Protein AF-0000000084536242 (afdb_homodimer)

Radius of gyration: 18.15 Å; Cα contacts (8 Å, |Δi|>4): 198; chains: 2; bounding box: 29×48×49 Å

Organism: NCBI:txid1434108

Sequence (170 aa):
METPCQKIVWDLVPAIRASLAIELVKKGQSQAASAKLLGIAPSAVSQYISGKRGYKIEFQGETKELIEKLAQDLIDNKVSDFVVRMETPCQKIVWDLVPAIRASLAIELVKKGQSQAASAKLLGIAPSAVSQYISGKRGYKIEFQGETKELIEKLAQDLIDNKVSDFVVR

Secondary structure (DSSP, 8-state):
---HHHHHHHHHHHHHHHHHHHHHHHTT--HHHHHHHHTS-HHHHHHHHTTSSS-S----HHHHHHHHHHHHHHHHHHHHHHHH-/---HHHHHHHHHHHHHHHHHHHHHHHTT--HHHHHHHHTS-HHHHHHHHTTSSS-S----HHHHHHHHHHHHHHHHHHHHHHHH-

InterPro domains:
  IPR001387 Cro/C1-type, helix-turn-helix domain [cd00093] (26-72)
  IPR010982 Lambda repressor-like, DNA-binding domain superfamily [G3DSA:1.10.260.40] (13-78)
  IPR010982 Lambda repressor-like, DNA-binding domain superfamily [SSF47413] (15-58)

Solvent-accessible surface area (backbone atoms only — not comparable to full-atom values): 9099 Å² total; per-residue (Å²): 133,83,48,61,65,46,65,57,42,66,57,47,50,45,15,48,51,16,51,35,45,42,49,31,42,74,71,68,38,48,58,63,55,41,10,61,67,51,69,50,53,45,68,55,36,52,33,25,63,70,53,75,39,30,62,89,48,67,71,42,69,56,58,35,53,50,43,52,50,49,40,50,48,52,55,52,50,51,51,46,56,61,65,68,99,134,84,48,59,64,47,64,54,44,66,57,46,51,45,14,49,51,17,52,35,46,41,49,31,42,74,74,68,39,50,58,63,55,39,10,62,66,52,71,51,53,45,68,55,37,52,33,23,65,71,52,76,37,30,62,88,46,67,72,41,69,56,57,36,52,50,43,53,50,49,39,50,48,52,52,51,52,51,49,46,55,61,65,68,99

Structure (mmCIF, N/CA/C/O backbone):
data_AF-0000000084536242-model_v1
#
loop_
_entity.id
_entity.type
_entity.pdbx_description
1 polymer 'HTH cro/C1-type domain-containing protein'
#
loop_
_atom_site.group_PDB
_atom_site.id
_atom_site.type_symbol
_atom_site.label_atom_id
_atom_site.label_alt_id
_atom_site.label_comp_id
_atom_site.label_asym_id
_atom_site.label_entity_id
_atom_site.label_seq_id
_atom_site.pdbx_PDB_ins_code
_atom_site.Cartn_x
_atom_site.Cartn_y
_atom_site.Cartn_z
_atom_site.occupancy
_atom_site.B_iso_or_equiv
_atom_site.auth_seq_id
_atom_site.auth_comp_id
_atom_site.auth_asym_id
_atom_site.auth_atom_id
_atom_site.pdbx_PDB_model_num
ATOM 1 N N . MET A 1 1 ? 14.539 -5.223 -12.781 1 52.06 1 MET A N 1
ATOM 2 C CA . MET A 1 1 ? 13.352 -6.035 -13.023 1 52.06 1 MET A CA 1
ATOM 3 C C . MET A 1 1 ? 12.266 -5.723 -12 1 52.06 1 MET A C 1
ATOM 5 O O . MET A 1 1 ? 12.555 -5.562 -10.812 1 52.06 1 MET A O 1
ATOM 9 N N . GLU A 1 2 ? 11.148 -5.066 -12.305 1 70.62 2 GLU A N 1
ATOM 10 C CA . GLU A 1 2 ? 10.031 -4.711 -11.43 1 70.62 2 GLU A CA 1
ATOM 11 C C . GLU A 1 2 ? 9.328 -5.957 -10.906 1 70.62 2 GLU A C 1
ATOM 13 O O . GLU A 1 2 ? 8.953 -6.84 -11.68 1 70.62 2 GLU A O 1
ATOM 18 N N . THR A 1 3 ? 9.344 -6.062 -9.609 1 80.88 3 THR A N 1
ATOM 19 C CA . THR A 1 3 ? 8.688 -7.223 -9.016 1 80.88 3 THR A CA 1
ATOM 20 C C . THR A 1 3 ? 7.176 -7.145 -9.227 1 80.88 3 THR A C 1
ATOM 22 O O . THR A 1 3 ? 6.625 -6.059 -9.414 1 80.88 3 THR A O 1
ATOM 25 N N . PRO A 1 4 ? 6.52 -8.227 -9.32 1 82.88 4 PRO A N 1
ATOM 26 C CA . PRO A 1 4 ? 5.066 -8.211 -9.484 1 82.88 4 PRO A CA 1
ATOM 27 C C . PRO A 1 4 ? 4.363 -7.352 -8.438 1 82.88 4 PRO A C 1
ATOM 29 O O . PRO A 1 4 ? 3.359 -6.703 -8.734 1 82.88 4 PRO A O 1
ATOM 32 N N . CYS A 1 5 ? 5.016 -7.273 -7.293 1 81.62 5 CYS A N 1
ATOM 33 C CA . CYS A 1 5 ? 4.422 -6.441 -6.25 1 81.62 5 CYS A CA 1
ATOM 34 C C . CYS A 1 5 ? 4.566 -4.961 -6.586 1 81.62 5 CYS A C 1
ATOM 36 O O . CYS A 1 5 ? 3.756 -4.141 -6.152 1 81.62 5 CYS A O 1
ATOM 38 N N . GLN A 1 6 ? 5.512 -4.699 -7.453 1 83.19 6 GLN A N 1
ATOM 39 C CA . GLN A 1 6 ? 5.758 -3.307 -7.812 1 83.19 6 GLN A CA 1
ATOM 40 C C . GLN A 1 6 ? 4.594 -2.732 -8.609 1 83.19 6 GLN A C 1
ATOM 42 O O . GLN A 1 6 ? 4.281 -1.544 -8.5 1 83.19 6 GLN A O 1
ATOM 47 N N . LYS A 1 7 ? 3.924 -3.525 -9.281 1 85.31 7 LYS A N 1
ATOM 48 C CA . LYS A 1 7 ? 2.807 -3.08 -10.109 1 85.31 7 LYS A CA 1
ATOM 49 C C . LYS A 1 7 ? 1.697 -2.475 -9.258 1 85.31 7 LYS A C 1
ATOM 51 O O . LYS A 1 7 ? 1.116 -1.448 -9.617 1 85.31 7 LYS A O 1
ATOM 56 N N . ILE A 1 8 ? 1.458 -3.07 -8.18 1 86.81 8 ILE A N 1
ATOM 57 C CA . ILE A 1 8 ? 0.382 -2.551 -7.34 1 86.81 8 ILE A CA 1
ATOM 58 C C . ILE A 1 8 ? 0.898 -1.383 -6.504 1 86.81 8 ILE A C 1
ATOM 60 O O . ILE A 1 8 ? 0.146 -0.458 -6.188 1 86.81 8 ILE A O 1
ATOM 64 N N . VAL A 1 9 ? 2.148 -1.366 -6.262 1 83.75 9 VAL A N 1
ATOM 65 C CA . VAL A 1 9 ? 2.756 -0.286 -5.492 1 83.75 9 VAL A CA 1
ATOM 66 C C . VAL A 1 9 ? 2.648 1.024 -6.266 1 83.75 9 VAL A C 1
ATOM 68 O O . VAL A 1 9 ? 2.449 2.088 -5.676 1 83.75 9 VAL A O 1
ATOM 71 N N . TRP A 1 10 ? 2.684 0.944 -7.492 1 83.69 10 TRP A N 1
ATOM 72 C CA . TRP A 1 10 ? 2.596 2.131 -8.336 1 83.69 10 TRP A CA 1
ATOM 73 C C . TRP A 1 10 ? 1.268 2.85 -8.125 1 83.69 10 TRP A C 1
ATOM 75 O O . TRP A 1 10 ? 1.209 4.082 -8.164 1 83.69 10 TRP A O 1
ATOM 85 N N . ASP A 1 11 ? 0.317 2.156 -7.875 1 88.06 11 ASP A N 1
ATOM 86 C CA . ASP A 1 11 ? -0.994 2.758 -7.652 1 88.06 11 ASP A CA 1
ATOM 87 C C . ASP A 1 11 ? -1.21 3.064 -6.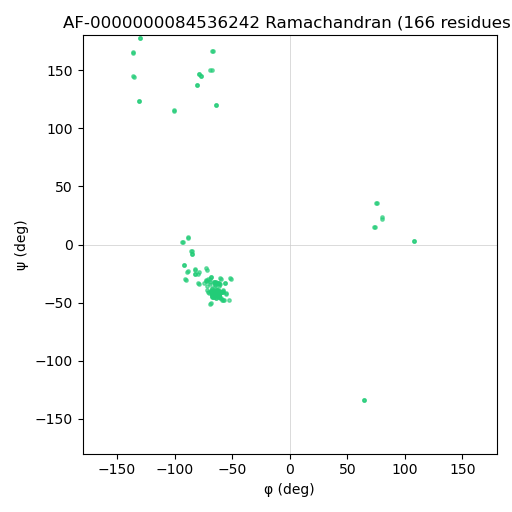172 1 88.06 11 ASP A C 1
ATOM 89 O O . ASP A 1 11 ? -1.873 4.043 -5.824 1 88.06 11 ASP A O 1
ATOM 93 N N . LEU A 1 12 ? -0.625 2.32 -5.355 1 90.62 12 LEU A N 1
ATOM 94 C CA . LEU A 1 12 ? -0.906 2.412 -3.926 1 90.62 12 LEU A CA 1
ATOM 95 C C . LEU A 1 12 ? -0.163 3.588 -3.301 1 90.62 12 LEU A C 1
ATOM 97 O O . LEU A 1 12 ? -0.709 4.289 -2.445 1 90.62 12 LEU A O 1
ATOM 101 N N . VAL A 1 13 ? 0.984 3.914 -3.775 1 90.25 13 VAL A N 1
ATOM 102 C CA . VAL A 1 13 ? 1.819 4.93 -3.145 1 90.25 13 VAL A CA 1
ATOM 103 C C . VAL A 1 13 ? 1.176 6.305 -3.309 1 90.25 13 VAL A C 1
ATOM 105 O O . VAL A 1 13 ? 0.935 7.008 -2.322 1 90.25 13 VAL A O 1
ATOM 108 N N . PRO A 1 14 ? 0.817 6.621 -4.57 1 93.81 14 PRO A N 1
ATOM 109 C CA . PRO 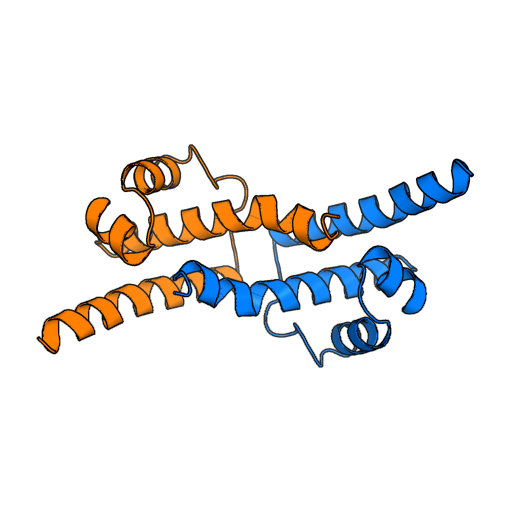A 1 14 ? 0.154 7.922 -4.691 1 93.81 14 PRO A CA 1
ATOM 110 C C . PRO A 1 14 ? -1.162 7.988 -3.922 1 93.81 14 PRO A C 1
ATOM 112 O O . PRO A 1 14 ? -1.499 9.031 -3.355 1 93.81 14 PRO A O 1
ATOM 115 N N . ALA A 1 15 ? -1.84 6.918 -3.842 1 95.31 15 ALA A N 1
ATOM 116 C CA . ALA A 1 15 ? -3.107 6.887 -3.119 1 95.31 15 ALA A CA 1
ATOM 117 C C . ALA A 1 15 ? -2.889 7.074 -1.62 1 95.31 15 ALA A C 1
ATOM 119 O O . ALA A 1 15 ? -3.678 7.75 -0.951 1 95.31 15 ALA A O 1
ATOM 120 N N . ILE A 1 16 ? -1.843 6.512 -1.137 1 94.56 16 ILE A N 1
ATOM 121 C CA . ILE A 1 16 ? -1.497 6.652 0.274 1 94.56 16 ILE A CA 1
ATOM 122 C C . ILE A 1 16 ? -1.116 8.102 0.57 1 94.56 16 ILE A C 1
ATOM 124 O O . ILE A 1 16 ? -1.581 8.68 1.553 1 94.56 16 ILE A O 1
ATOM 128 N N . ARG A 1 17 ? -0.358 8.617 -0.291 1 94.88 17 ARG A N 1
ATOM 129 C CA . ARG A 1 17 ? 0.056 10 -0.114 1 94.88 17 ARG A CA 1
ATOM 130 C C . ARG A 1 17 ? -1.146 10.938 -0.152 1 94.88 17 ARG A C 1
ATOM 132 O O . ARG A 1 17 ? -1.238 11.875 0.652 1 94.88 17 ARG A O 1
ATOM 139 N N . ALA A 1 18 ? -1.954 10.625 -1.085 1 96.94 18 ALA A N 1
ATOM 140 C CA . ALA A 1 18 ? -3.172 11.422 -1.188 1 96.94 18 ALA A CA 1
ATOM 141 C C . ALA A 1 18 ? -4.004 11.32 0.089 1 96.94 18 ALA A C 1
ATOM 143 O O . ALA A 1 18 ? -4.43 12.344 0.639 1 96.94 18 ALA A O 1
ATOM 144 N N . SER A 1 19 ? -4.164 10.164 0.573 1 96.56 19 SER A N 1
ATOM 145 C CA . SER A 1 19 ? -4.973 9.938 1.768 1 96.56 19 SER A CA 1
ATOM 146 C C . SER A 1 19 ? -4.355 10.617 2.986 1 96.56 19 SER A C 1
ATOM 148 O O . SER A 1 19 ? -5.07 11.195 3.809 1 96.56 19 SER A O 1
ATOM 150 N N . LEU A 1 20 ? -3.059 10.57 3.055 1 97.06 20 LEU A N 1
ATOM 151 C CA . LEU A 1 20 ? -2.369 11.242 4.152 1 97.06 20 LEU A CA 1
ATOM 152 C C . LEU A 1 20 ? -2.533 12.758 4.059 1 97.06 20 LEU A C 1
ATOM 154 O O . LEU A 1 20 ? -2.811 13.414 5.059 1 97.06 20 LEU A O 1
ATOM 158 N N . ALA A 1 21 ? -2.348 13.219 2.867 1 97.62 21 ALA A N 1
ATOM 159 C CA . ALA A 1 21 ? -2.494 14.656 2.654 1 97.62 21 ALA A CA 1
ATOM 160 C C . ALA A 1 21 ? -3.891 15.133 3.049 1 97.62 21 ALA A C 1
ATOM 162 O O . ALA A 1 21 ? -4.035 16.109 3.779 1 97.62 21 ALA A O 1
ATOM 163 N N . ILE A 1 22 ? -4.844 14.438 2.605 1 98 22 ILE A N 1
ATOM 164 C CA . ILE A 1 22 ? -6.234 14.781 2.873 1 98 22 ILE A CA 1
ATOM 165 C C . ILE A 1 22 ? -6.508 14.711 4.375 1 98 22 ILE A C 1
ATOM 167 O O . ILE A 1 22 ? -7.141 15.602 4.945 1 98 22 ILE A O 1
ATOM 171 N N . GLU A 1 23 ? -6.012 13.688 5.004 1 97.56 23 GLU A N 1
ATOM 172 C CA . GLU A 1 23 ? -6.234 13.523 6.434 1 97.56 23 GLU A CA 1
ATOM 173 C C . GLU A 1 23 ? -5.574 14.641 7.234 1 97.56 23 GLU A C 1
ATOM 175 O O . GLU A 1 23 ? -6.148 15.141 8.203 1 97.56 23 GLU A O 1
ATOM 180 N N . LEU A 1 24 ? -4.395 14.984 6.82 1 97.81 24 LEU A N 1
ATOM 181 C CA . LEU A 1 24 ? -3.691 16.062 7.508 1 97.81 24 LEU A CA 1
ATOM 182 C C . LEU A 1 24 ? -4.469 17.375 7.406 1 97.81 24 LEU A C 1
ATOM 184 O O . LEU A 1 24 ? -4.617 18.094 8.398 1 97.81 24 LEU A O 1
ATOM 188 N N . VAL A 1 25 ? -5.004 17.688 6.254 1 97.94 25 VAL A N 1
ATOM 189 C CA . VAL A 1 25 ? -5.773 18.906 6.051 1 97.94 25 VAL A CA 1
ATOM 190 C C . VAL A 1 25 ? -7.07 18.844 6.852 1 97.94 25 VAL A C 1
ATOM 192 O O . VAL A 1 25 ? -7.477 19.828 7.469 1 97.94 25 VAL A O 1
ATOM 195 N N . LYS A 1 26 ? -7.648 17.766 6.875 1 97.62 26 LYS A N 1
ATOM 196 C CA . LYS A 1 26 ? -8.859 17.562 7.66 1 97.62 26 LYS A CA 1
ATOM 197 C C . LYS A 1 26 ? -8.609 17.828 9.141 1 97.62 26 LYS A C 1
ATOM 199 O O . LYS A 1 26 ? -9.5 18.281 9.859 1 97.62 26 LYS A O 1
ATOM 204 N N . LYS A 1 27 ? -7.457 17.594 9.516 1 97.31 27 LYS A N 1
ATOM 205 C CA . LYS A 1 27 ? -7.09 17.734 10.922 1 97.31 27 LYS A CA 1
ATOM 206 C C . LYS A 1 27 ? -6.535 19.125 11.203 1 97.31 27 LYS A C 1
ATOM 208 O O . LYS A 1 27 ? -5.941 19.359 12.258 1 97.31 27 LYS A O 1
ATOM 213 N N . GLY A 1 28 ? -6.535 19.922 10.188 1 97.38 28 GLY A N 1
ATOM 214 C CA . GLY A 1 28 ? -6.293 21.344 10.43 1 97.38 28 GLY A CA 1
ATOM 215 C C . GLY A 1 28 ? -4.93 21.797 9.945 1 97.38 28 GLY A C 1
ATOM 216 O O . GLY A 1 28 ? -4.547 22.953 10.164 1 97.38 28 GLY A O 1
ATOM 217 N N . GLN A 1 29 ? -4.164 20.938 9.328 1 97.5 29 GLN A N 1
ATOM 218 C CA . GLN A 1 29 ? -2.867 21.359 8.797 1 97.5 29 GLN A CA 1
ATOM 219 C C . GLN A 1 29 ? -3.02 22.062 7.457 1 97.5 29 GLN A C 1
ATOM 221 O O . GLN A 1 29 ? -3.82 21.656 6.617 1 97.5 29 GLN A O 1
ATOM 226 N N . SER A 1 30 ? -2.258 23.156 7.336 1 97.25 30 SER A N 1
ATOM 227 C CA . SER A 1 30 ? -2.234 23.828 6.047 1 97.25 30 SER A CA 1
ATOM 228 C C . SER A 1 30 ? -1.575 22.969 4.977 1 97.25 30 SER A C 1
ATOM 230 O O . SER A 1 30 ? -0.956 21.953 5.289 1 97.25 30 SER A O 1
ATOM 232 N N . GLN A 1 31 ? -1.75 23.359 3.721 1 98 31 GLN A N 1
ATOM 233 C CA . GLN A 1 31 ? -1.082 22.672 2.621 1 98 31 GLN A CA 1
ATOM 234 C C . GLN A 1 31 ? 0.434 22.688 2.799 1 98 31 GLN A C 1
ATOM 236 O O . GLN A 1 31 ? 1.105 21.688 2.574 1 98 31 GLN A O 1
ATOM 241 N N . ALA A 1 32 ? 0.968 23.828 3.246 1 97.19 32 ALA A N 1
ATOM 242 C CA . ALA A 1 32 ? 2.404 24 3.457 1 97.19 32 ALA A CA 1
ATOM 243 C C . ALA A 1 32 ? 2.896 23.109 4.594 1 97.19 32 ALA A C 1
ATOM 245 O O . ALA A 1 32 ? 3.928 22.438 4.469 1 97.19 32 ALA A O 1
ATOM 246 N N . ALA A 1 33 ? 2.188 23.062 5.668 1 96.75 33 ALA A N 1
ATOM 247 C CA . ALA A 1 33 ? 2.551 22.234 6.816 1 96.75 33 ALA A CA 1
ATOM 248 C C . ALA A 1 33 ? 2.488 20.75 6.461 1 96.75 33 ALA A C 1
ATOM 250 O O . ALA A 1 33 ? 3.371 19.984 6.84 1 96.75 33 ALA A O 1
ATOM 251 N N . SER A 1 34 ? 1.459 20.453 5.719 1 97.19 34 SER A N 1
ATOM 252 C CA . SER A 1 34 ? 1.312 19.062 5.27 1 97.19 34 SER A CA 1
ATOM 253 C C . SER A 1 34 ? 2.477 18.656 4.379 1 97.19 34 SER A C 1
ATOM 255 O O . SER A 1 34 ? 2.984 17.531 4.496 1 97.19 34 SER A O 1
ATOM 257 N N . ALA A 1 35 ? 2.912 19.484 3.506 1 96.62 35 ALA A N 1
ATOM 258 C CA . ALA A 1 35 ? 4.039 19.219 2.617 1 96.62 35 ALA A CA 1
ATOM 259 C C . ALA A 1 35 ? 5.309 18.922 3.412 1 96.62 35 ALA A C 1
ATOM 261 O O . ALA A 1 35 ? 6.023 17.969 3.117 1 96.62 35 ALA A O 1
ATOM 262 N N . LYS A 1 36 ? 5.508 19.656 4.441 1 94.62 36 LYS A N 1
ATOM 263 C CA . LYS A 1 36 ? 6.672 19.484 5.305 1 94.62 36 LYS A CA 1
ATOM 264 C C . LYS A 1 36 ? 6.609 18.156 6.051 1 94.62 36 LYS A C 1
ATOM 266 O O . LYS A 1 36 ? 7.602 17.422 6.105 1 94.62 36 LYS A O 1
ATOM 271 N N . LEU A 1 37 ? 5.441 17.906 6.551 1 93.94 37 LEU A N 1
ATOM 272 C CA . LEU A 1 37 ? 5.27 16.672 7.324 1 93.94 37 LEU A CA 1
ATOM 273 C C . LEU A 1 37 ? 5.465 15.445 6.449 1 93.94 37 LEU A C 1
ATOM 275 O O . LEU A 1 37 ? 5.992 14.43 6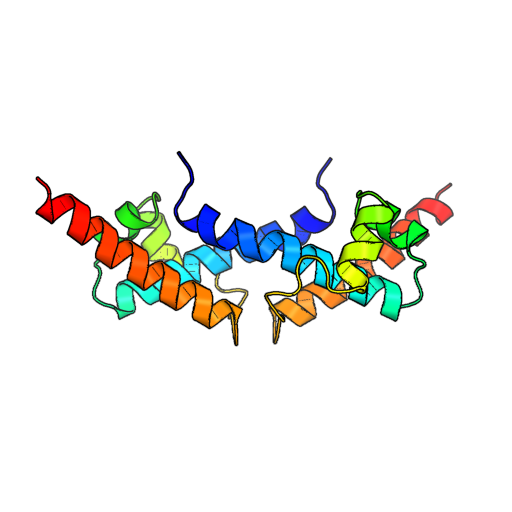.906 1 93.94 37 LEU A O 1
ATOM 279 N N . LEU A 1 38 ? 5.09 15.57 5.207 1 94.94 38 LEU A N 1
ATOM 280 C CA . LEU A 1 38 ? 5.133 14.43 4.297 1 94.94 38 LEU A CA 1
ATOM 281 C C . LEU A 1 38 ? 6.457 14.375 3.551 1 94.94 38 LEU A C 1
ATOM 283 O O . LEU A 1 38 ? 6.793 13.359 2.939 1 94.94 38 LEU A O 1
ATOM 287 N N . GLY A 1 39 ? 7.141 15.469 3.547 1 93.62 39 GLY A N 1
ATOM 288 C CA . GLY A 1 39 ? 8.398 15.531 2.82 1 93.62 39 GLY A CA 1
ATOM 289 C C . GLY A 1 39 ? 8.211 15.633 1.318 1 93.62 39 GLY A C 1
ATOM 290 O O . GLY A 1 39 ? 8.945 15 0.554 1 93.62 39 GLY A O 1
ATOM 291 N N . ILE A 1 40 ? 7.23 16.312 0.901 1 95 40 ILE A N 1
ATOM 292 C CA . ILE A 1 40 ? 6.969 16.516 -0.52 1 95 40 ILE A CA 1
ATOM 293 C C . ILE A 1 40 ? 6.75 18 -0.799 1 95 40 ILE A C 1
ATOM 295 O O . ILE A 1 40 ? 6.758 18.812 0.123 1 95 40 ILE A O 1
ATOM 299 N N . ALA A 1 41 ? 6.551 18.312 -2.045 1 96.31 41 ALA A N 1
ATOM 300 C CA . ALA A 1 41 ? 6.309 19.703 -2.43 1 96.31 41 ALA A CA 1
ATOM 301 C C . ALA A 1 41 ? 4.867 20.109 -2.133 1 96.31 41 ALA A C 1
ATOM 303 O O . ALA A 1 41 ? 3.945 19.297 -2.266 1 96.31 41 ALA A O 1
ATOM 304 N N . PRO A 1 42 ? 4.711 21.406 -1.765 1 97.75 42 PRO A N 1
ATOM 305 C CA . PRO A 1 42 ? 3.348 21.906 -1.57 1 97.75 42 PRO A CA 1
ATOM 306 C C . PRO A 1 42 ? 2.469 21.719 -2.805 1 97.75 42 PRO A C 1
ATOM 308 O O . PRO A 1 42 ? 1.264 21.484 -2.676 1 97.75 42 PRO A O 1
ATOM 311 N N . SER A 1 43 ? 3.107 21.812 -3.947 1 97.62 43 SER A N 1
ATOM 312 C CA . SER A 1 43 ? 2.342 21.594 -5.172 1 97.62 43 SER A CA 1
ATOM 313 C C . SER A 1 43 ? 1.814 20.156 -5.25 1 97.62 43 SER A C 1
ATOM 315 O O . SER A 1 43 ? 0.718 19.922 -5.762 1 97.62 43 SER A O 1
ATOM 317 N N . ALA A 1 44 ? 2.521 19.25 -4.723 1 97.12 44 ALA A N 1
ATOM 318 C CA . ALA A 1 44 ? 2.074 17.859 -4.684 1 97.12 44 ALA A CA 1
ATOM 319 C C . ALA A 1 44 ? 0.881 17.688 -3.748 1 97.12 44 ALA A C 1
ATOM 321 O O . ALA A 1 44 ? -0.093 17.016 -4.09 1 97.12 44 ALA A O 1
ATOM 322 N N . VAL A 1 45 ? 0.915 18.344 -2.646 1 97.81 45 VAL A N 1
ATOM 323 C CA . VAL A 1 45 ? -0.19 18.312 -1.694 1 97.81 45 VAL A CA 1
ATOM 324 C C . VAL A 1 45 ? -1.452 18.875 -2.34 1 97.81 45 VAL A C 1
ATOM 326 O O . VAL A 1 45 ? -2.533 18.297 -2.215 1 97.81 45 VAL A O 1
ATOM 329 N N . SER A 1 46 ? -1.338 19.984 -3.047 1 98 46 SER A N 1
ATOM 330 C CA . SER A 1 46 ? -2.463 20.594 -3.742 1 98 46 SER A CA 1
ATOM 331 C C . SER A 1 46 ? -3.092 19.625 -4.742 1 98 46 SER A C 1
ATOM 333 O O . SER A 1 46 ? -4.316 19.516 -4.824 1 98 46 SER A O 1
ATOM 335 N N . GLN A 1 47 ? -2.273 18.891 -5.387 1 97.81 47 GLN A N 1
ATOM 336 C CA . GLN A 1 47 ? -2.764 17.922 -6.371 1 97.81 47 GLN A CA 1
ATOM 337 C C . GLN A 1 47 ? -3.51 16.781 -5.695 1 97.81 47 GLN A C 1
ATOM 339 O O . GLN A 1 47 ? -4.523 16.297 -6.207 1 97.81 47 GLN A O 1
ATOM 344 N N . TYR A 1 48 ? -3.018 16.328 -4.613 1 97.69 48 TYR A N 1
ATOM 345 C CA . TYR A 1 48 ? -3.648 15.234 -3.885 1 97.69 48 TYR A CA 1
ATOM 346 C C . TYR A 1 48 ? -4.996 15.664 -3.316 1 97.69 48 TYR A C 1
ATOM 348 O O . TYR A 1 48 ? -5.996 14.953 -3.467 1 97.69 48 TYR A O 1
ATOM 356 N N . ILE A 1 49 ? -5.059 16.828 -2.787 1 97.12 49 ILE A N 1
ATOM 357 C CA . ILE A 1 49 ? -6.266 17.312 -2.131 1 97.12 49 ILE A CA 1
ATOM 358 C C . ILE A 1 49 ? -7.328 17.641 -3.18 1 97.12 49 ILE A C 1
ATOM 360 O O . ILE A 1 49 ? -8.523 17.453 -2.943 1 97.12 49 ILE A O 1
ATOM 364 N N . SER A 1 50 ? -6.867 18.047 -4.344 1 96.75 50 SER A N 1
ATOM 365 C CA . SER A 1 50 ? -7.801 18.422 -5.398 1 96.75 50 SER A CA 1
ATOM 366 C C . SER A 1 50 ? -8.25 17.203 -6.199 1 96.75 50 SER A C 1
ATOM 368 O O . SER A 1 50 ? -9.094 17.312 -7.094 1 96.75 50 SER A O 1
ATOM 370 N N . GLY A 1 51 ? -7.676 16.062 -5.918 1 95.56 51 GLY A N 1
ATOM 371 C CA . GLY A 1 51 ? -8.086 14.844 -6.582 1 95.56 51 GLY A CA 1
ATOM 372 C C . GLY A 1 51 ? -7.484 14.688 -7.965 1 95.56 51 GLY A C 1
ATOM 373 O O . GLY A 1 51 ? -8.008 13.938 -8.797 1 95.56 51 GLY A O 1
ATOM 374 N N . LYS A 1 52 ? -6.438 15.344 -8.156 1 95.62 52 LYS A N 1
ATOM 375 C CA . LYS A 1 52 ? -5.77 15.242 -9.453 1 95.62 52 LYS A CA 1
ATOM 376 C C . LYS A 1 52 ? -4.777 14.086 -9.477 1 95.62 52 LYS A C 1
ATOM 378 O O . LYS A 1 52 ? -4.391 13.609 -10.547 1 95.62 52 LYS A O 1
ATOM 383 N N . ARG A 1 53 ? -4.312 13.664 -8.32 1 94.12 53 ARG A N 1
ATOM 384 C CA . ARG A 1 53 ? -3.389 12.547 -8.164 1 94.12 53 ARG A CA 1
ATOM 385 C C . ARG A 1 53 ? -3.801 11.648 -7.004 1 94.12 53 ARG A C 1
ATOM 387 O O . ARG A 1 53 ? -4.363 12.125 -6.012 1 94.12 53 ARG A O 1
ATOM 394 N N . GLY A 1 54 ? -3.6 10.359 -7.102 1 92.56 54 GLY A N 1
ATOM 395 C CA . GLY A 1 54 ? -3.801 9.422 -6.008 1 92.56 54 GLY A CA 1
ATOM 396 C C . GLY A 1 54 ? -5.262 9.164 -5.699 1 92.56 54 GLY A C 1
ATOM 397 O O . GLY A 1 54 ? -5.605 8.742 -4.594 1 92.56 54 GLY A O 1
ATOM 398 N N . TYR A 1 55 ? -6.086 9.562 -6.617 1 89.62 55 TYR A N 1
ATOM 399 C CA . TYR A 1 55 ? -7.52 9.484 -6.363 1 89.62 55 TYR A CA 1
ATOM 400 C C . TYR A 1 55 ? -8.07 8.125 -6.77 1 89.62 55 TYR A C 1
ATOM 402 O O . TYR A 1 55 ? -9.242 7.824 -6.52 1 89.62 55 TYR A O 1
ATOM 410 N N . LYS A 1 56 ? -7.285 7.18 -7.152 1 84.75 56 LYS A N 1
ATOM 411 C CA . LYS A 1 56 ? -7.762 5.938 -7.758 1 84.75 56 LYS A CA 1
ATOM 412 C C . LYS A 1 56 ? -8.211 4.941 -6.688 1 84.75 56 LYS A C 1
ATOM 414 O O . LYS A 1 56 ? -9.016 4.055 -6.961 1 84.75 56 LYS A O 1
ATOM 419 N N . ILE A 1 57 ? -7.719 5.145 -5.5 1 90.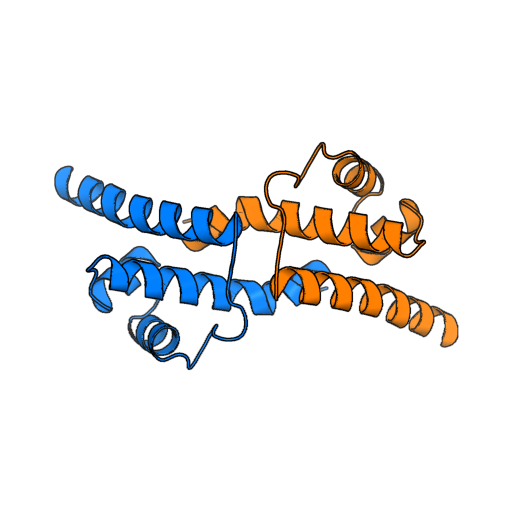88 57 ILE A N 1
ATOM 420 C CA . ILE A 1 57 ? -7.988 4.16 -4.457 1 90.88 57 ILE A CA 1
ATOM 421 C C . ILE A 1 57 ? -8.484 4.863 -3.197 1 90.88 57 ILE A C 1
ATOM 423 O O . ILE A 1 57 ? -7.832 5.773 -2.689 1 90.88 57 ILE A O 1
ATOM 427 N N . GLU A 1 58 ? -9.609 4.434 -2.82 1 91.25 58 GLU A N 1
ATOM 428 C CA . GLU A 1 58 ? -10.117 4.848 -1.515 1 91.25 58 GLU A CA 1
ATOM 429 C C . GLU A 1 58 ? -9.906 3.756 -0.47 1 91.25 58 GLU A C 1
ATOM 431 O O . GLU A 1 58 ? -10.547 2.701 -0.53 1 91.25 58 GLU A O 1
ATOM 436 N N . PHE A 1 59 ? -9.086 4.09 0.472 1 94 59 PHE A N 1
ATOM 437 C CA . PHE A 1 59 ? -8.773 3.082 1.479 1 94 59 PHE A CA 1
ATOM 438 C C . PHE A 1 59 ? -9.906 2.941 2.482 1 94 59 PHE A C 1
ATOM 440 O O . PHE A 1 59 ? -10.562 3.928 2.83 1 94 59 PHE A O 1
ATOM 447 N N . GLN A 1 60 ? -10.031 1.715 2.881 1 93.19 60 GLN A N 1
ATOM 448 C CA . GLN A 1 60 ? -11.047 1.395 3.879 1 93.19 60 GLN A CA 1
ATOM 449 C C . GLN A 1 60 ? -10.492 0.451 4.945 1 93.19 60 GLN A C 1
ATOM 451 O O . GLN A 1 60 ? -9.367 -0.031 4.828 1 93.19 60 GLN A O 1
ATOM 456 N N . GLY A 1 61 ? -11.258 0.372 6.047 1 91.62 61 GLY A N 1
ATOM 457 C CA . GLY A 1 61 ? -10.906 -0.603 7.07 1 91.62 61 GLY A CA 1
ATOM 458 C C . GLY A 1 61 ? -9.57 -0.327 7.727 1 91.62 61 GLY A C 1
ATOM 459 O O . GLY A 1 61 ? -9.273 0.814 8.086 1 91.62 61 GLY A O 1
ATOM 460 N N . GLU A 1 62 ? -8.75 -1.354 7.863 1 91.44 62 GLU A N 1
ATOM 461 C CA . GLU A 1 62 ? -7.504 -1.285 8.625 1 91.44 62 GLU A CA 1
ATOM 462 C C . GLU A 1 62 ? -6.516 -0.317 7.98 1 91.44 62 GLU A C 1
ATOM 464 O O . GLU A 1 62 ? -5.797 0.4 8.68 1 91.44 62 GLU A O 1
ATOM 469 N N . THR A 1 63 ? -6.562 -0.297 6.703 1 93.19 63 THR A N 1
ATOM 470 C CA . THR A 1 63 ? -5.641 0.6 6.02 1 93.19 63 THR A CA 1
ATOM 471 C C . THR A 1 63 ? -5.98 2.057 6.316 1 93.19 63 THR A C 1
ATOM 473 O O . THR A 1 63 ? -5.09 2.867 6.582 1 93.19 63 THR A O 1
ATOM 476 N N . LYS A 1 64 ? -7.23 2.354 6.289 1 93.94 64 LYS A N 1
ATOM 477 C CA . LYS A 1 64 ? -7.676 3.713 6.59 1 93.94 64 LYS A CA 1
ATOM 478 C C . LYS A 1 64 ? -7.305 4.109 8.016 1 93.94 64 LYS A C 1
ATOM 480 O O . LYS A 1 64 ? -6.828 5.219 8.258 1 93.94 64 LYS A O 1
ATOM 485 N N . GLU A 1 65 ? -7.484 3.213 8.875 1 94.06 65 GLU A N 1
ATOM 486 C CA . GLU A 1 65 ? -7.164 3.471 10.281 1 94.06 65 GLU A CA 1
ATOM 487 C C . GLU A 1 65 ? -5.672 3.74 10.461 1 94.06 65 GLU A C 1
ATOM 489 O O . GLU A 1 65 ? -5.289 4.625 11.227 1 94.06 65 GLU A O 1
ATOM 494 N N . LEU A 1 66 ? -4.844 3.033 9.766 1 93.38 66 LEU A N 1
ATOM 495 C CA . LEU A 1 66 ? -3.398 3.213 9.828 1 93.38 66 LEU A CA 1
ATOM 496 C C . LEU A 1 66 ? -3 4.59 9.305 1 93.38 66 LEU A C 1
ATOM 498 O O . LEU A 1 66 ? -2.139 5.254 9.883 1 93.38 66 LEU A O 1
ATOM 502 N N . ILE A 1 67 ? -3.643 4.949 8.258 1 95.31 67 ILE A N 1
ATOM 503 C CA . ILE A 1 67 ? -3.357 6.246 7.648 1 95.31 67 ILE A CA 1
ATOM 504 C C . ILE A 1 67 ? -3.729 7.363 8.625 1 95.31 67 ILE A C 1
ATOM 506 O O . ILE A 1 67 ? -2.961 8.305 8.812 1 95.31 67 ILE A O 1
ATOM 510 N N . GLU A 1 68 ? -4.895 7.254 9.227 1 96.5 68 GLU A N 1
ATOM 511 C CA . GLU A 1 68 ? -5.355 8.258 10.18 1 96.5 68 GLU A CA 1
ATOM 512 C C . GLU A 1 68 ? -4.426 8.344 11.383 1 96.5 68 GLU A C 1
ATOM 514 O O . GLU A 1 68 ? -4.094 9.445 11.844 1 96.5 68 GLU A O 1
ATOM 519 N N . LYS A 1 69 ? -4.023 7.227 11.836 1 95 69 LYS A N 1
ATOM 520 C CA . LYS A 1 69 ? -3.107 7.188 12.969 1 95 69 LYS A CA 1
ATOM 521 C C . LYS A 1 69 ? -1.761 7.809 12.609 1 95 69 LYS A C 1
ATOM 523 O O . LYS A 1 69 ? -1.193 8.57 13.398 1 95 69 LYS A O 1
ATOM 528 N N . LEU A 1 70 ? -1.246 7.488 11.492 1 94.88 70 LEU A N 1
ATOM 529 C CA . LEU A 1 70 ? 0.032 8.031 11.047 1 94.88 70 LEU A CA 1
ATOM 530 C C . LEU A 1 70 ? -0.045 9.555 10.914 1 94.88 70 LEU A C 1
ATOM 532 O O . LEU A 1 70 ? 0.875 10.266 11.32 1 94.88 70 LEU A O 1
ATOM 536 N N . ALA A 1 71 ? -1.159 10 10.281 1 96.31 71 ALA A N 1
ATOM 537 C CA . ALA A 1 71 ? -1.344 11.445 10.156 1 96.31 71 ALA A CA 1
ATOM 538 C C . ALA A 1 71 ? -1.292 12.125 11.516 1 96.31 71 ALA A C 1
ATOM 540 O O . ALA A 1 71 ? -0.634 13.156 11.68 1 96.31 71 ALA A O 1
ATOM 541 N N . GLN A 1 72 ? -1.927 11.5 12.484 1 96.38 72 GLN A N 1
ATOM 542 C CA . GLN A 1 72 ? -1.937 12.062 13.836 1 96.38 72 GLN A CA 1
ATOM 543 C C . GLN A 1 72 ? -0.542 12.023 14.453 1 96.38 72 GLN A C 1
ATOM 545 O O . GLN A 1 72 ? -0.129 12.977 15.117 1 96.38 72 GLN A O 1
ATOM 550 N N . ASP A 1 73 ? 0.159 10.977 14.25 1 94.25 73 ASP A N 1
ATOM 551 C CA . ASP A 1 73 ? 1.519 10.844 14.758 1 94.25 73 ASP A CA 1
ATOM 552 C C . ASP A 1 73 ? 2.43 11.93 14.18 1 94.25 73 ASP A C 1
ATOM 554 O O . ASP A 1 73 ? 3.281 12.469 14.891 1 94.25 73 ASP A O 1
ATOM 558 N N . LEU A 1 74 ? 2.293 12.188 12.953 1 94.44 74 LEU A N 1
ATOM 559 C CA . LEU A 1 74 ? 3.104 13.203 12.289 1 94.44 74 LEU A CA 1
ATOM 560 C C . LEU A 1 74 ? 2.857 14.578 12.906 1 94.44 74 LEU A C 1
ATOM 562 O O . LEU A 1 74 ? 3.797 15.352 13.102 1 94.44 74 LEU A O 1
ATOM 566 N N . ILE A 1 75 ? 1.639 14.828 13.203 1 94.75 75 ILE A N 1
ATOM 567 C CA . ILE A 1 75 ? 1.272 16.109 13.797 1 94.75 75 ILE A CA 1
ATOM 568 C C . ILE A 1 75 ? 1.86 16.219 15.203 1 94.75 75 ILE A C 1
ATOM 570 O O . ILE A 1 75 ? 2.449 17.234 15.562 1 94.75 75 ILE A O 1
ATOM 574 N N . ASP A 1 76 ? 1.756 15.156 15.898 1 93.44 76 ASP A N 1
ATOM 575 C CA . ASP A 1 76 ? 2.199 15.148 17.297 1 93.44 76 ASP A CA 1
ATOM 576 C C . ASP A 1 76 ? 3.723 15.211 17.375 1 93.44 76 ASP A C 1
ATOM 578 O O . ASP A 1 76 ? 4.27 15.797 18.312 1 93.44 76 ASP A O 1
ATOM 582 N N . ASN A 1 77 ? 4.473 14.516 16.547 1 84.69 77 ASN A N 1
ATOM 583 C CA . ASN A 1 77 ? 5.93 14.5 16.562 1 84.69 77 ASN A CA 1
ATOM 584 C C . ASN A 1 77 ? 6.508 15.82 16.062 1 84.69 77 ASN A C 1
ATOM 586 O O . ASN A 1 77 ? 7.656 16.156 16.359 1 84.69 77 ASN A O 1
ATOM 590 N N . LYS A 1 78 ? 5.945 16.406 15.078 1 68.44 78 LYS A N 1
ATOM 591 C CA . LYS A 1 78 ? 6.309 17.766 14.695 1 68.44 78 LYS A CA 1
ATOM 592 C C . LYS A 1 78 ? 6.23 18.719 15.891 1 68.44 78 LYS A C 1
ATOM 594 O O . LYS A 1 78 ? 7.125 19.547 16.094 1 68.44 78 LYS A O 1
ATOM 599 N N . VAL A 1 79 ? 5.152 18.547 16.484 1 59.56 79 VAL A N 1
ATOM 600 C CA . VAL A 1 79 ? 4.953 19.375 17.672 1 59.56 79 VAL A CA 1
ATOM 601 C C . VAL A 1 79 ? 6.047 19.078 18.703 1 59.56 79 VAL A C 1
ATOM 603 O O . VAL A 1 79 ? 6.57 19.984 19.344 1 59.56 79 VAL A O 1
ATOM 606 N N . SER A 1 80 ? 6.363 17.812 18.625 1 56.72 80 SER A N 1
ATOM 607 C CA . SER A 1 80 ? 7.367 17.469 19.625 1 56.72 80 SER A CA 1
ATOM 608 C C . SER A 1 80 ? 8.742 18 19.234 1 56.72 80 SER A C 1
ATOM 610 O O . SER A 1 80 ? 9.523 18.406 20.109 1 56.72 80 SER A O 1
ATOM 612 N N . ASP A 1 81 ? 9.016 18.047 17.984 1 50.88 81 ASP A N 1
ATOM 613 C CA . ASP A 1 81 ? 10.305 18.609 17.594 1 50.88 81 ASP A CA 1
ATOM 614 C C . ASP A 1 81 ? 10.359 20.109 17.859 1 50.88 81 ASP A C 1
ATOM 616 O O . ASP A 1 81 ? 11.43 20.672 18.125 1 50.88 81 ASP A O 1
ATOM 620 N N . PHE A 1 82 ? 9.305 20.844 17.734 1 48.69 82 PHE A N 1
ATOM 621 C CA . PHE A 1 82 ? 9.281 22.281 18.016 1 48.69 82 PHE A CA 1
ATOM 622 C C . PHE A 1 82 ? 9.43 22.531 19.516 1 48.69 82 PHE A C 1
ATOM 624 O O . PHE A 1 82 ? 9.938 23.578 19.922 1 48.69 82 PHE A O 1
ATOM 631 N N . VAL A 1 83 ? 8.898 21.469 20.234 1 46.53 83 VAL A N 1
ATOM 632 C CA . VAL A 1 83 ? 8.992 21.766 21.672 1 46.53 83 VAL A CA 1
ATOM 633 C C . VAL A 1 83 ? 10.414 21.516 22.156 1 46.53 83 VAL A C 1
ATOM 635 O O . VAL A 1 83 ? 10.789 21.953 23.25 1 46.53 83 VAL A O 1
ATOM 638 N N . VAL A 1 84 ? 11.047 20.656 21.375 1 45.44 84 VAL A N 1
ATOM 639 C CA . VAL A 1 84 ? 12.367 20.422 21.953 1 45.44 84 VAL A CA 1
ATOM 640 C C . VAL A 1 84 ? 13.336 21.5 21.484 1 45.44 84 VAL A C 1
ATOM 642 O O . VAL A 1 84 ? 14.477 21.547 21.953 1 45.44 84 VAL A O 1
ATOM 645 N N . ARG A 1 85 ? 12.945 22.344 20.562 1 37.12 85 ARG A N 1
ATOM 646 C CA . ARG A 1 85 ? 13.984 23.359 20.391 1 37.12 85 ARG A CA 1
ATOM 647 C C . ARG A 1 85 ? 13.922 24.406 21.484 1 37.12 85 ARG A C 1
ATOM 649 O O . ARG A 1 85 ? 12.828 24.781 21.938 1 37.12 85 ARG A O 1
ATOM 656 N N . MET B 1 1 ? 17.062 9.031 5.234 1 52.41 1 MET B N 1
ATOM 657 C CA . MET B 1 1 ? 15.938 9.516 6.031 1 52.41 1 MET B CA 1
ATOM 658 C C . MET B 1 1 ? 14.625 8.883 5.562 1 52.41 1 MET B C 1
ATOM 660 O O . MET B 1 1 ? 14.391 8.75 4.359 1 52.41 1 MET B O 1
ATOM 664 N N . GLU B 1 2 ? 13.953 8.008 6.289 1 71.06 2 GLU B N 1
ATOM 665 C CA . GLU B 1 2 ? 12.688 7.344 5.969 1 71.06 2 GLU B CA 1
ATOM 666 C C . GLU B 1 2 ? 11.547 8.352 5.863 1 71.06 2 GLU B C 1
ATOM 668 O O . GLU B 1 2 ? 11.344 9.164 6.77 1 71.06 2 GLU B O 1
ATOM 673 N N . THR B 1 3 ? 10.961 8.367 4.699 1 81.25 3 THR B N 1
ATOM 674 C CA . THR B 1 3 ? 9.859 9.297 4.516 1 81.25 3 THR B CA 1
ATOM 675 C C . THR B 1 3 ? 8.648 8.875 5.34 1 81.25 3 THR B C 1
ATOM 677 O O . THR B 1 3 ? 8.508 7.703 5.691 1 81.25 3 THR B O 1
ATOM 680 N N . PRO B 1 4 ? 7.855 9.773 5.77 1 83.06 4 PRO B N 1
ATOM 681 C CA . PRO B 1 4 ? 6.656 9.422 6.535 1 83.06 4 PRO B CA 1
ATOM 682 C C . PRO B 1 4 ? 5.809 8.359 5.848 1 83.06 4 PRO B C 1
ATOM 684 O O . PRO B 1 4 ? 5.227 7.5 6.516 1 83.06 4 PRO B O 1
ATOM 687 N N . CYS B 1 5 ? 5.895 8.375 4.535 1 81.56 5 CYS B N 1
ATOM 688 C CA . CYS B 1 5 ? 5.137 7.359 3.807 1 81.56 5 CYS B CA 1
ATOM 689 C C . CYS B 1 5 ? 5.766 5.98 3.977 1 81.56 5 CYS B C 1
ATOM 691 O O . CYS B 1 5 ? 5.07 4.965 3.914 1 81.56 5 CYS B O 1
ATOM 693 N N . GLN B 1 6 ? 7.023 6.004 4.312 1 83.19 6 GLN B N 1
ATOM 694 C CA . GLN B 1 6 ? 7.727 4.734 4.465 1 83.19 6 GLN B CA 1
ATOM 695 C C . GLN B 1 6 ? 7.215 3.959 5.672 1 83.19 6 GLN B C 1
ATOM 697 O O . GLN B 1 6 ? 7.176 2.727 5.656 1 83.19 6 GLN B O 1
ATOM 702 N N . LYS B 1 7 ? 6.75 4.629 6.613 1 85.31 7 LYS B N 1
ATOM 703 C CA . LYS B 1 7 ? 6.258 3.99 7.832 1 85.31 7 LYS B CA 1
ATOM 704 C C . LYS B 1 7 ? 5.059 3.098 7.535 1 85.31 7 LYS B C 1
ATOM 706 O O . LYS B 1 7 ? 4.953 1.991 8.07 1 85.31 7 LYS B O 1
ATOM 711 N N . ILE B 1 8 ? 4.238 3.559 6.711 1 86.81 8 ILE B N 1
ATOM 712 C CA . ILE B 1 8 ? 3.053 2.756 6.422 1 86.81 8 ILE B CA 1
ATOM 713 C C . ILE B 1 8 ? 3.395 1.688 5.387 1 86.81 8 ILE B C 1
ATOM 715 O O . ILE B 1 8 ? 2.818 0.598 5.395 1 86.81 8 ILE B O 1
ATOM 719 N N . VAL B 1 9 ? 4.371 1.936 4.602 1 83.88 9 VAL B N 1
ATOM 720 C CA . VAL B 1 9 ? 4.801 0.981 3.588 1 83.88 9 VAL B CA 1
ATOM 721 C C . VAL B 1 9 ? 5.352 -0.274 4.258 1 83.88 9 VAL B C 1
ATOM 723 O O . VAL B 1 9 ? 5.156 -1.388 3.766 1 83.88 9 VAL B O 1
ATOM 726 N N . TRP B 1 10 ? 5.914 -0.114 5.336 1 83.56 10 TRP B N 1
ATOM 727 C CA . TRP B 1 10 ? 6.488 -1.239 6.066 1 83.56 10 TRP B CA 1
ATOM 728 C C . TRP B 1 10 ? 5.41 -2.252 6.441 1 83.56 10 TRP B C 1
ATOM 730 O O . TRP B 1 10 ? 5.656 -3.461 6.43 1 83.56 10 TRP B O 1
ATOM 740 N N . ASP B 1 11 ? 4.32 -1.808 6.691 1 88 11 ASP B N 1
ATOM 741 C CA . ASP B 1 11 ? 3.223 -2.703 7.043 1 88 11 ASP B CA 1
ATOM 742 C C . ASP B 1 11 ? 2.445 -3.133 5.805 1 88 11 ASP B C 1
ATOM 744 O O . ASP B 1 11 ? 1.95 -4.262 5.734 1 88 11 ASP B O 1
ATOM 748 N N . LEU B 1 12 ? 2.4 -2.328 4.863 1 90.56 12 LEU B N 1
ATOM 749 C CA . LEU B 1 12 ? 1.54 -2.559 3.707 1 90.56 12 LEU B CA 1
ATOM 750 C C . LEU B 1 12 ? 2.172 -3.564 2.752 1 90.56 12 LEU B C 1
ATOM 752 O O . LEU B 1 12 ? 1.48 -4.426 2.201 1 90.56 12 LEU B O 1
ATOM 756 N N . VAL B 1 13 ? 3.457 -3.58 2.625 1 90.06 13 VAL B N 1
ATOM 757 C CA . VAL B 1 13 ? 4.125 -4.406 1.627 1 90.06 13 VAL B CA 1
ATOM 758 C C . VAL B 1 13 ? 3.965 -5.883 1.985 1 90.06 13 VAL B C 1
ATOM 760 O O . VAL B 1 13 ? 3.48 -6.676 1.175 1 90.06 13 VAL B O 1
ATOM 763 N N . PRO B 1 14 ? 4.293 -6.199 3.258 1 93.69 14 PRO B N 1
ATOM 764 C CA . PRO B 1 14 ? 4.078 -7.609 3.59 1 93.69 14 PRO B CA 1
ATOM 765 C C . PRO B 1 14 ? 2.613 -8.023 3.486 1 93.69 14 PRO B C 1
ATOM 767 O O . PRO B 1 14 ? 2.314 -9.148 3.07 1 93.69 14 PRO B O 1
ATOM 770 N N . ALA B 1 15 ? 1.747 -7.16 3.783 1 95.25 15 ALA B N 1
ATOM 771 C CA . ALA B 1 15 ? 0.321 -7.465 3.707 1 95.25 15 ALA B CA 1
ATOM 772 C C . ALA B 1 15 ? -0.119 -7.68 2.262 1 95.25 15 ALA B C 1
ATOM 774 O O . ALA B 1 15 ? -0.941 -8.555 1.98 1 95.25 15 ALA B O 1
ATOM 775 N N . ILE B 1 16 ? 0.425 -6.898 1.394 1 94.56 16 ILE B N 1
ATOM 776 C CA . ILE B 1 16 ? 0.123 -7.035 -0.027 1 94.56 16 ILE B CA 1
ATOM 777 C C . ILE B 1 16 ? 0.656 -8.367 -0.542 1 94.56 16 ILE B C 1
ATOM 779 O O . ILE B 1 16 ? -0.051 -9.102 -1.241 1 94.56 16 ILE B O 1
ATOM 783 N N . ARG B 1 17 ? 1.819 -8.648 -0.15 1 94.81 17 ARG B N 1
ATOM 784 C CA . ARG B 1 17 ? 2.42 -9.914 -0.574 1 94.81 17 ARG B CA 1
ATOM 785 C C . ARG B 1 17 ? 1.619 -11.102 -0.054 1 94.81 17 ARG B C 1
ATOM 787 O O . ARG B 1 17 ? 1.396 -12.07 -0.782 1 94.81 17 ARG B O 1
ATOM 794 N N . ALA B 1 18 ? 1.28 -10.93 1.159 1 96.94 18 ALA B N 1
ATOM 795 C CA . ALA B 1 18 ? 0.463 -11.984 1.751 1 96.94 18 ALA B CA 1
ATOM 796 C C . ALA B 1 18 ? -0.849 -12.156 0.99 1 96.94 18 ALA B C 1
ATOM 798 O O . ALA B 1 18 ? -1.229 -13.273 0.636 1 96.94 18 ALA B O 1
ATOM 799 N N . SER B 1 19 ? -1.484 -11.094 0.704 1 96.5 19 SER B N 1
ATOM 800 C CA . SER B 1 19 ? -2.77 -11.133 0.014 1 96.5 19 SER B CA 1
ATOM 801 C C . SER B 1 19 ? -2.627 -11.719 -1.387 1 96.5 19 SER B C 1
ATOM 803 O O . SER B 1 19 ? -3.48 -12.484 -1.833 1 96.5 19 SER B O 1
ATOM 805 N N . LEU B 1 20 ? -1.552 -11.367 -2.029 1 97.06 20 LEU B N 1
ATOM 806 C CA . LEU B 1 20 ? -1.295 -11.914 -3.355 1 97.06 20 LEU B CA 1
ATOM 807 C C . LEU B 1 20 ? -1.041 -13.414 -3.283 1 97.06 20 LEU B C 1
ATOM 809 O O . LEU B 1 20 ? -1.574 -14.18 -4.09 1 97.06 20 LEU B O 1
ATOM 813 N N . ALA B 1 21 ? -0.232 -13.758 -2.332 1 97.62 21 ALA B N 1
ATOM 814 C CA . ALA B 1 21 ? 0.071 -15.18 -2.158 1 97.62 21 ALA B CA 1
ATOM 815 C C . ALA B 1 21 ? -1.2 -15.984 -1.91 1 97.62 21 ALA B C 1
ATOM 817 O O . ALA B 1 21 ? -1.425 -17.016 -2.551 1 97.62 21 ALA B O 1
ATOM 818 N N . ILE B 1 22 ? -1.982 -15.516 -1.051 1 97.94 22 ILE B N 1
ATOM 819 C CA . ILE B 1 22 ? -3.223 -16.188 -0.685 1 97.94 22 ILE B CA 1
ATOM 820 C C . ILE B 1 22 ? -4.148 -16.266 -1.897 1 97.94 22 ILE B C 1
ATOM 822 O O . ILE B 1 22 ? -4.738 -17.312 -2.174 1 97.94 22 ILE B O 1
ATOM 826 N N . GLU B 1 23 ? -4.242 -15.188 -2.619 1 97.5 23 GLU B N 1
ATOM 827 C CA . GLU B 1 23 ? -5.121 -15.148 -3.787 1 97.5 23 GLU B CA 1
ATOM 828 C C . GLU B 1 23 ? -4.648 -16.125 -4.859 1 97.5 23 GLU B C 1
ATOM 830 O O . GLU B 1 23 ? -5.465 -16.797 -5.496 1 97.5 23 GLU B O 1
ATOM 835 N N . LEU B 1 24 ? -3.357 -16.172 -5.043 1 97.88 24 LEU B N 1
ATOM 836 C CA . LEU B 1 24 ? -2.809 -17.094 -6.031 1 97.88 24 LEU B CA 1
ATOM 837 C C . LEU B 1 24 ? -3.133 -18.547 -5.668 1 97.88 24 LEU B C 1
ATOM 839 O O . LEU B 1 24 ? -3.543 -19.328 -6.527 1 97.88 24 LEU B O 1
ATOM 843 N N . VAL B 1 25 ? -2.99 -18.906 -4.422 1 97.94 25 VAL B N 1
ATOM 844 C CA . VAL B 1 25 ? -3.273 -20.266 -3.967 1 97.94 25 VAL B CA 1
ATOM 845 C C . VAL B 1 25 ? -4.77 -20.547 -4.09 1 97.94 25 VAL B C 1
ATOM 847 O O . VAL B 1 25 ? -5.164 -21.641 -4.516 1 97.94 25 VAL B O 1
ATOM 850 N N . LYS B 1 26 ? -5.539 -19.625 -3.787 1 97.62 26 LYS B N 1
ATOM 851 C CA . LYS B 1 26 ? -6.988 -19.766 -3.932 1 97.62 26 LYS B CA 1
ATOM 852 C C . LYS B 1 26 ? -7.371 -20.031 -5.383 1 97.62 26 LYS B C 1
ATOM 854 O O . LYS B 1 26 ? -8.352 -20.734 -5.648 1 97.62 26 LYS B O 1
ATOM 859 N N . LYS B 1 27 ? -6.598 -19.562 -6.219 1 97.25 27 LYS B N 1
ATOM 860 C CA . LYS B 1 27 ? -6.879 -19.688 -7.645 1 97.25 27 LYS B CA 1
ATOM 861 C C . LYS B 1 27 ? -6.207 -20.922 -8.227 1 97.25 27 LYS B C 1
ATOM 863 O O . LYS B 1 27 ? -6.117 -21.078 -9.445 1 97.25 27 LYS B O 1
ATOM 868 N N . GLY B 1 28 ? -5.562 -21.656 -7.363 1 97.44 28 GLY B N 1
ATOM 869 C CA . GLY B 1 28 ? -5.133 -22.984 -7.766 1 97.44 28 GLY B CA 1
ATOM 870 C C . GLY B 1 28 ? -3.635 -23.094 -7.973 1 97.44 28 GLY B C 1
ATOM 871 O O . GLY B 1 28 ? -3.135 -24.141 -8.398 1 97.44 28 GLY B O 1
ATOM 872 N N . GLN B 1 29 ? -2.893 -22.047 -7.711 1 97.5 29 GLN B N 1
ATOM 873 C CA . GLN B 1 29 ? -1.441 -22.109 -7.852 1 97.5 29 GLN B CA 1
ATOM 874 C C . GLN B 1 29 ? -0.801 -22.766 -6.629 1 97.5 29 GLN B C 1
ATOM 876 O O . GLN B 1 29 ? -1.21 -22.5 -5.496 1 97.5 29 GLN B O 1
ATOM 881 N N . SER B 1 30 ? 0.16 -23.625 -6.934 1 97.31 30 SER B N 1
ATOM 882 C CA . SER B 1 30 ? 0.921 -24.219 -5.836 1 97.31 30 SER B CA 1
ATOM 883 C C . SER B 1 30 ? 1.768 -23.156 -5.125 1 97.31 30 SER B C 1
ATOM 885 O O . SER B 1 30 ? 1.919 -22.047 -5.621 1 97.31 30 SER B O 1
ATOM 887 N N . GLN B 1 31 ? 2.279 -23.531 -3.951 1 98 31 GLN B N 1
ATOM 888 C CA . GLN B 1 31 ? 3.186 -22.641 -3.232 1 98 31 GLN B CA 1
ATOM 889 C C . GLN B 1 31 ? 4.418 -22.312 -4.07 1 98 31 GLN B C 1
ATOM 891 O O . GLN B 1 31 ? 4.855 -21.156 -4.117 1 98 31 GLN B O 1
ATOM 896 N N . ALA B 1 32 ? 4.949 -23.312 -4.773 1 97.31 32 ALA B N 1
ATOM 897 C CA . ALA B 1 32 ? 6.133 -23.141 -5.613 1 97.31 32 ALA B CA 1
ATOM 898 C C . ALA B 1 32 ? 5.836 -22.219 -6.797 1 97.31 32 ALA B C 1
ATOM 900 O O . ALA B 1 32 ? 6.625 -21.328 -7.105 1 97.31 32 ALA B O 1
ATOM 901 N N . ALA B 1 33 ? 4.742 -22.406 -7.441 1 96.75 33 ALA B N 1
ATOM 902 C CA . ALA B 1 33 ? 4.344 -21.578 -8.578 1 96.75 33 ALA B CA 1
ATOM 903 C C . ALA B 1 33 ? 4.098 -20.141 -8.148 1 96.75 33 ALA B C 1
ATOM 905 O O . ALA B 1 33 ? 4.508 -19.203 -8.836 1 96.75 33 ALA B O 1
ATOM 906 N N . SER B 1 34 ? 3.467 -20.047 -7.004 1 97.25 34 SER B N 1
ATOM 907 C CA . SER B 1 34 ? 3.217 -18.719 -6.461 1 97.25 34 SER B CA 1
ATOM 908 C C . SER B 1 34 ? 4.523 -18 -6.16 1 97.25 34 SER B C 1
ATOM 910 O O . SER B 1 34 ? 4.645 -16.797 -6.426 1 97.25 34 SER B O 1
ATOM 912 N N . ALA B 1 35 ? 5.484 -18.656 -5.641 1 96.75 35 ALA B N 1
ATOM 913 C CA . ALA B 1 35 ? 6.793 -18.078 -5.332 1 96.75 35 ALA B CA 1
ATOM 914 C C . ALA B 1 35 ? 7.465 -17.547 -6.594 1 96.75 35 ALA B C 1
ATOM 916 O O . ALA B 1 35 ? 7.992 -16.438 -6.594 1 96.75 35 ALA B O 1
ATOM 917 N N . LYS B 1 36 ? 7.344 -18.266 -7.625 1 94.75 36 LYS B N 1
ATOM 918 C CA . LYS B 1 36 ? 7.922 -17.875 -8.906 1 94.75 36 LYS B CA 1
ATOM 919 C C . LYS B 1 36 ? 7.223 -16.641 -9.469 1 94.75 36 LYS B C 1
ATOM 921 O O . LYS B 1 36 ? 7.879 -15.695 -9.922 1 94.75 36 LYS B O 1
ATOM 926 N N . LEU B 1 37 ? 5.926 -16.688 -9.391 1 94 37 LEU B N 1
ATOM 927 C CA . LEU B 1 37 ? 5.145 -15.586 -9.938 1 94 37 LEU B CA 1
ATOM 928 C C . LEU B 1 37 ? 5.418 -14.297 -9.164 1 94 37 LEU B C 1
ATOM 930 O O . LEU B 1 37 ? 5.438 -13.211 -9.75 1 94 37 LEU B O 1
ATOM 934 N N . LEU B 1 38 ? 5.676 -14.445 -7.891 1 95 38 LEU B N 1
ATOM 935 C CA . LEU B 1 38 ? 5.855 -13.281 -7.031 1 95 38 LEU B CA 1
ATOM 936 C C . LEU B 1 38 ? 7.324 -12.883 -6.957 1 95 38 LEU B C 1
ATOM 938 O O . LEU B 1 38 ? 7.652 -11.781 -6.508 1 95 38 LEU B O 1
ATOM 942 N N . GLY B 1 39 ? 8.18 -13.781 -7.336 1 93.81 39 GLY B N 1
ATOM 943 C CA . GLY B 1 39 ? 9.602 -13.508 -7.254 1 93.81 39 GLY B CA 1
ATOM 944 C C . GLY B 1 39 ? 10.141 -13.57 -5.84 1 93.81 39 GLY B C 1
ATOM 945 O O . GLY B 1 39 ? 10.977 -12.75 -5.449 1 93.81 39 GLY B O 1
ATOM 946 N N . ILE B 1 40 ? 9.641 -14.445 -5.062 1 95 40 ILE B N 1
ATOM 947 C CA . ILE B 1 40 ? 10.102 -14.625 -3.691 1 95 40 ILE B CA 1
ATOM 948 C C . ILE B 1 40 ? 10.383 -16.109 -3.432 1 95 40 ILE B C 1
ATOM 950 O O . ILE B 1 40 ? 10.18 -16.938 -4.309 1 95 40 ILE B O 1
ATOM 954 N N . ALA B 1 41 ? 10.836 -16.375 -2.25 1 96.38 41 ALA B N 1
ATOM 955 C CA . ALA B 1 41 ? 11.125 -17.766 -1.879 1 96.38 41 ALA B CA 1
ATOM 956 C C . ALA B 1 41 ? 9.844 -18.516 -1.522 1 96.38 41 ALA B C 1
ATOM 958 O O . ALA B 1 41 ? 8.922 -17.938 -0.941 1 96.38 41 ALA B O 1
ATOM 959 N N . PRO B 1 42 ? 9.836 -19.828 -1.847 1 97.75 42 PRO B N 1
ATOM 960 C CA . PRO B 1 42 ? 8.688 -20.641 -1.44 1 97.75 42 PRO B CA 1
ATOM 961 C C . PRO B 1 42 ? 8.43 -20.594 0.064 1 97.75 42 PRO B C 1
ATOM 963 O O . PRO B 1 42 ? 7.277 -20.656 0.5 1 97.75 42 PRO B O 1
ATOM 966 N N . SER B 1 43 ? 9.516 -20.469 0.804 1 97.56 43 SER B N 1
ATOM 967 C CA . SER B 1 43 ? 9.352 -20.375 2.25 1 97.56 43 SER B CA 1
ATOM 968 C C . SER B 1 43 ? 8.602 -19.109 2.637 1 97.56 43 SER B C 1
ATOM 970 O O . SER B 1 43 ? 7.828 -19.109 3.598 1 97.56 43 SER B O 1
ATOM 972 N N . ALA B 1 44 ? 8.773 -18.078 1.896 1 97.06 44 ALA B N 1
ATOM 973 C CA . ALA B 1 44 ? 8.055 -16.828 2.139 1 97.06 44 ALA B CA 1
ATOM 974 C C . ALA B 1 44 ? 6.566 -17 1.851 1 97.06 44 ALA B C 1
ATOM 976 O O . ALA B 1 44 ? 5.723 -16.547 2.631 1 97.06 44 ALA B O 1
ATOM 977 N N . VAL B 1 45 ? 6.246 -17.703 0.827 1 97.75 45 VAL B N 1
ATOM 978 C CA . VAL B 1 45 ? 4.855 -17.953 0.474 1 97.75 45 VAL B CA 1
ATOM 979 C C . VAL B 1 45 ? 4.184 -18.766 1.583 1 97.75 45 VAL B C 1
ATOM 981 O O . VAL B 1 45 ? 3.059 -18.469 1.987 1 97.75 45 VAL B O 1
ATOM 984 N N . SER B 1 46 ? 4.855 -19.766 2.084 1 98 46 SER B N 1
ATOM 985 C CA . SER B 1 46 ? 4.336 -20.594 3.174 1 98 46 SER B CA 1
ATOM 986 C C . SER B 1 46 ? 4.016 -19.75 4.398 1 98 46 SER B C 1
ATOM 988 O O . SER B 1 46 ? 2.971 -19.922 5.027 1 98 46 SER B O 1
ATOM 990 N N . GLN B 1 47 ? 4.852 -18.812 4.668 1 97.75 47 GLN B N 1
ATOM 991 C CA . GLN B 1 47 ? 4.648 -17.938 5.82 1 97.75 47 GLN B CA 1
ATOM 992 C C . GLN B 1 47 ? 3.438 -17.031 5.617 1 97.75 47 GLN B C 1
ATOM 994 O O . GLN B 1 47 ? 2.682 -16.766 6.559 1 97.75 47 GLN B O 1
ATOM 999 N N . TYR B 1 48 ? 3.27 -16.547 4.457 1 97.69 48 TYR B N 1
ATOM 1000 C CA . TYR B 1 48 ? 2.145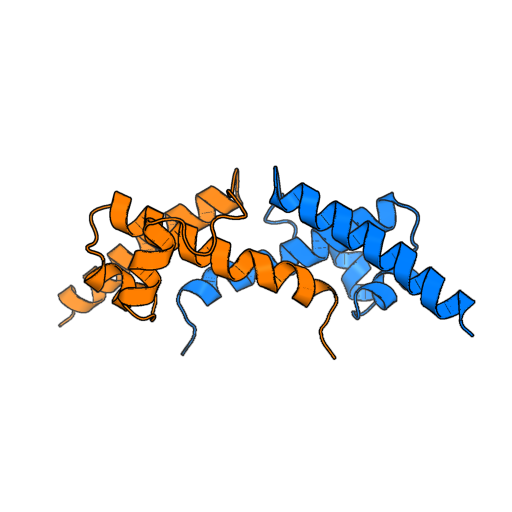 -15.672 4.152 1 97.69 48 TYR B CA 1
ATOM 1001 C C . TYR B 1 48 ? 0.825 -16.422 4.223 1 97.69 48 TYR B C 1
ATOM 1003 O O . TYR B 1 48 ? -0.133 -15.969 4.848 1 97.69 48 TYR B O 1
ATOM 1011 N N . ILE B 1 49 ? 0.805 -17.594 3.709 1 97.12 49 ILE B N 1
ATOM 1012 C CA . ILE B 1 49 ? -0.421 -18.391 3.637 1 97.12 49 ILE B CA 1
ATOM 1013 C C . ILE B 1 49 ? -0.79 -18.891 5.027 1 97.12 49 ILE B C 1
ATOM 1015 O O . ILE B 1 49 ? -1.973 -19.016 5.359 1 97.12 49 ILE B O 1
ATOM 1019 N N . SER B 1 50 ? 0.22 -19.125 5.836 1 96.75 50 SER B N 1
ATOM 1020 C CA . SER B 1 50 ? -0.026 -19.641 7.176 1 96.75 50 SER B CA 1
ATOM 1021 C C . SER B 1 50 ? -0.338 -18.531 8.164 1 96.75 50 SER B C 1
ATOM 1023 O O . SER B 1 50 ? -0.625 -18.781 9.336 1 96.75 50 SER B O 1
ATOM 1025 N N . GLY B 1 51 ? -0.231 -17.312 7.723 1 95.56 51 GLY B N 1
ATOM 1026 C CA . GLY B 1 51 ? -0.573 -16.172 8.57 1 95.56 51 GLY B CA 1
ATOM 1027 C C . GLY B 1 51 ? 0.53 -15.805 9.547 1 95.56 51 GLY B C 1
ATOM 1028 O O . GLY B 1 51 ? 0.271 -15.18 10.578 1 95.56 51 GLY B O 1
ATOM 1029 N N . LYS B 1 52 ? 1.668 -16.172 9.203 1 95.56 52 LYS B N 1
ATOM 1030 C CA . LYS B 1 52 ? 2.801 -15.852 10.07 1 95.56 52 LYS B CA 1
ATOM 1031 C C . LYS B 1 52 ? 3.4 -14.492 9.711 1 95.56 52 LYS B C 1
ATOM 1033 O O . LYS B 1 52 ? 4.109 -13.891 10.516 1 95.56 52 LYS B O 1
ATOM 1038 N N . ARG B 1 53 ? 3.189 -14.062 8.484 1 94.06 53 ARG B N 1
ATOM 1039 C CA . ARG B 1 53 ? 3.664 -12.773 7.992 1 94.06 53 ARG B CA 1
ATOM 1040 C C . ARG B 1 53 ? 2.58 -12.055 7.195 1 94.06 53 ARG B C 1
ATOM 1042 O O . ARG B 1 53 ? 1.763 -12.695 6.531 1 94.06 53 ARG B O 1
ATOM 1049 N N . GLY B 1 54 ? 2.494 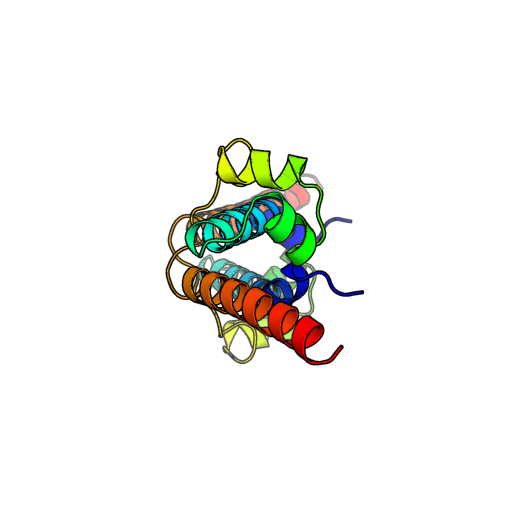-10.742 7.277 1 92.44 54 GLY B N 1
ATOM 1050 C CA . GLY B 1 54 ? 1.612 -9.938 6.449 1 92.44 54 GLY B CA 1
ATOM 1051 C C . GLY B 1 54 ? 0.154 -10.039 6.852 1 92.44 54 GLY B C 1
ATOM 1052 O O . GLY B 1 54 ? -0.739 -9.781 6.043 1 92.44 54 GLY B O 1
ATOM 1053 N N . TYR B 1 55 ? -0.05 -10.555 8.016 1 89.62 55 TYR B N 1
ATOM 1054 C CA . TYR B 1 55 ? -1.418 -10.828 8.445 1 89.62 55 TYR B CA 1
ATOM 1055 C C . TYR B 1 55 ? -2.029 -9.617 9.125 1 89.62 55 TYR B C 1
ATOM 1057 O O . TYR B 1 55 ? -3.221 -9.609 9.453 1 89.62 55 TYR B O 1
ATOM 1065 N N . LYS B 1 56 ? -1.399 -8.5 9.164 1 84.94 56 LYS B N 1
ATOM 1066 C CA . LYS B 1 56 ? -1.825 -7.371 9.984 1 84.94 56 LYS B CA 1
ATOM 1067 C C . LYS B 1 56 ? -2.92 -6.57 9.289 1 84.94 56 LYS B C 1
ATOM 1069 O O . LYS B 1 56 ? -3.699 -5.875 9.945 1 84.94 56 LYS B O 1
ATOM 1074 N N . ILE B 1 57 ? -2.982 -6.715 7.988 1 91.06 57 ILE B N 1
ATOM 1075 C CA . ILE B 1 57 ? -3.91 -5.875 7.238 1 91.06 57 ILE B CA 1
ATOM 1076 C C . ILE B 1 57 ? -4.746 -6.742 6.301 1 91.06 57 ILE B C 1
ATOM 1078 O O . ILE B 1 57 ? -4.203 -7.504 5.5 1 91.06 57 ILE B O 1
ATOM 1082 N N . GLU B 1 58 ? -5.988 -6.602 6.496 1 91.25 58 GLU B N 1
ATOM 1083 C CA . GLU B 1 58 ? -6.914 -7.191 5.535 1 91.25 58 GLU B CA 1
ATOM 1084 C C . GLU B 1 58 ? -7.453 -6.137 4.57 1 91.25 58 GLU B C 1
ATOM 1086 O O . GLU B 1 58 ? -8.219 -5.258 4.969 1 91.25 58 GLU B O 1
ATOM 1091 N N . PHE B 1 59 ? -7.098 -6.328 3.35 1 94 59 PHE B N 1
ATOM 1092 C CA . PHE B 1 59 ? -7.512 -5.336 2.363 1 94 59 PHE B CA 1
ATOM 1093 C C . PHE B 1 59 ? -8.977 -5.52 1.988 1 94 59 PHE B C 1
ATOM 1095 O O . PHE B 1 59 ? -9.469 -6.648 1.921 1 94 59 PHE B O 1
ATOM 1102 N N . GLN B 1 60 ? -9.539 -4.379 1.758 1 93.19 60 GLN B N 1
ATOM 1103 C CA . GLN B 1 60 ? -10.938 -4.363 1.341 1 93.19 60 GLN B CA 1
ATOM 1104 C C . GLN B 1 60 ? -11.156 -3.379 0.195 1 93.19 60 GLN B C 1
ATOM 1106 O O . GLN B 1 60 ? -10.242 -2.648 -0.187 1 93.19 60 GLN B O 1
ATOM 1111 N N . GLY B 1 61 ? -12.344 -3.533 -0.452 1 91.56 61 GLY B N 1
ATOM 1112 C CA . GLY B 1 61 ? -12.727 -2.562 -1.465 1 91.56 61 GLY B CA 1
ATOM 1113 C C . GLY B 1 61 ? -11.805 -2.557 -2.668 1 91.56 61 GLY B C 1
ATOM 1114 O O . GLY B 1 61 ? -11.445 -3.615 -3.186 1 91.56 61 GLY B O 1
ATOM 1115 N N . GLU B 1 62 ? -11.406 -1.384 -3.096 1 91.44 62 GLU B N 1
ATOM 1116 C CA . GLU B 1 62 ? -10.664 -1.203 -4.34 1 91.44 62 GLU B CA 1
ATOM 1117 C C . GLU B 1 62 ? -9.297 -1.876 -4.266 1 91.44 62 GLU B C 1
ATOM 1119 O O . GLU B 1 62 ? -8.82 -2.443 -5.254 1 91.44 62 GLU B O 1
ATOM 1124 N N . THR B 1 63 ? -8.742 -1.832 -3.104 1 93.19 63 THR B N 1
ATOM 1125 C CA . THR B 1 63 ? -7.426 -2.449 -2.961 1 93.19 63 THR B C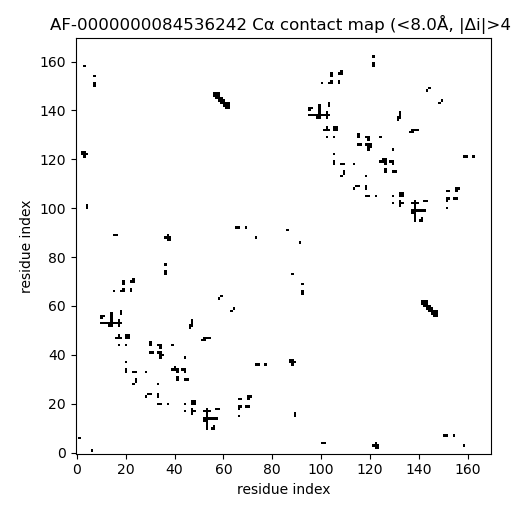A 1
ATOM 1126 C C . THR B 1 63 ? -7.512 -3.959 -3.156 1 93.19 63 THR B C 1
ATOM 1128 O O . THR B 1 63 ? -6.676 -4.551 -3.844 1 93.19 63 THR B O 1
ATOM 1131 N N . LYS B 1 64 ? -8.508 -4.535 -2.578 1 94 64 LYS B N 1
ATOM 1132 C CA . LYS B 1 64 ? -8.711 -5.973 -2.723 1 94 64 LYS B CA 1
ATOM 1133 C C . LYS B 1 64 ? -8.945 -6.352 -4.184 1 94 64 LYS B C 1
ATOM 1135 O O . LYS B 1 64 ? -8.383 -7.332 -4.676 1 94 64 LYS B O 1
ATOM 1140 N N . GLU B 1 65 ? -9.703 -5.578 -4.82 1 94 65 GLU B N 1
ATOM 1141 C CA . GLU B 1 65 ? -9.992 -5.832 -6.227 1 94 65 GLU B CA 1
ATOM 1142 C C . GLU B 1 65 ? -8.727 -5.758 -7.074 1 94 65 GLU B C 1
ATOM 1144 O O . GLU B 1 65 ? -8.531 -6.57 -7.977 1 94 65 GLU B O 1
ATOM 1149 N N . LEU B 1 66 ? -7.855 -4.84 -6.793 1 93.31 66 LEU B N 1
ATOM 1150 C CA . LEU B 1 66 ? -6.598 -4.684 -7.508 1 93.31 66 LEU B CA 1
ATOM 1151 C C . LEU B 1 66 ? -5.695 -5.895 -7.297 1 93.31 66 LEU B C 1
ATOM 1153 O O . LEU B 1 66 ? -5.059 -6.371 -8.242 1 93.31 66 LEU B O 1
ATOM 1157 N N . ILE B 1 67 ? -5.695 -6.328 -6.094 1 95.31 67 ILE B N 1
ATOM 1158 C CA . ILE B 1 67 ? -4.871 -7.488 -5.758 1 95.31 67 ILE B CA 1
ATOM 1159 C C . ILE B 1 67 ? -5.367 -8.711 -6.523 1 95.31 67 ILE B C 1
ATOM 1161 O O . ILE B 1 67 ? -4.5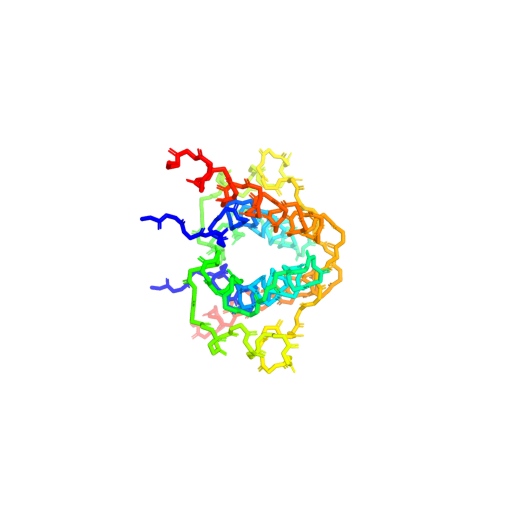7 -9.461 -7.094 1 95.31 67 ILE B O 1
ATOM 1165 N N . GLU B 1 68 ? -6.672 -8.922 -6.523 1 96.44 68 GLU B N 1
ATOM 1166 C CA . GLU B 1 68 ? -7.266 -10.055 -7.227 1 96.44 68 GLU B CA 1
ATOM 1167 C C . GLU B 1 68 ? -6.98 -9.992 -8.727 1 96.44 68 GLU B C 1
ATOM 1169 O O . GLU B 1 68 ? -6.641 -11 -9.344 1 96.44 68 GLU B O 1
ATOM 1174 N N . LYS B 1 69 ? -7.109 -8.82 -9.242 1 94.88 69 LYS B N 1
ATOM 1175 C CA . LYS B 1 69 ? -6.836 -8.633 -10.664 1 94.88 69 LYS B CA 1
ATOM 1176 C C . LYS B 1 69 ? -5.367 -8.906 -10.984 1 94.88 69 LYS B C 1
ATOM 1178 O O . LYS B 1 69 ? -5.051 -9.555 -11.977 1 94.88 69 LYS B O 1
ATOM 1183 N N . LEU B 1 70 ? -4.488 -8.414 -10.195 1 94.88 70 LEU B N 1
ATOM 1184 C CA . LEU B 1 70 ? -3.061 -8.617 -10.406 1 94.88 70 LEU B CA 1
ATOM 1185 C C . LEU B 1 70 ? -2.711 -10.102 -10.336 1 94.88 70 LEU B C 1
ATOM 1187 O O . LEU B 1 70 ? -1.933 -10.602 -11.148 1 94.88 70 LEU B O 1
ATOM 1191 N N . ALA B 1 71 ? -3.273 -10.766 -9.305 1 96.31 71 ALA B N 1
ATOM 1192 C CA . ALA B 1 71 ? -3.039 -12.203 -9.195 1 96.31 71 ALA B CA 1
ATOM 1193 C C . ALA B 1 71 ? -3.449 -12.922 -10.477 1 96.31 71 ALA B C 1
ATOM 1195 O O . ALA B 1 71 ? -2.713 -13.781 -10.977 1 96.31 71 ALA B O 1
ATOM 1196 N N . GLN B 1 72 ? -4.586 -12.523 -11.016 1 96.38 72 GLN B N 1
ATOM 1197 C CA . GLN B 1 72 ? -5.066 -13.141 -12.242 1 96.38 72 GLN B CA 1
ATOM 1198 C C . GLN B 1 72 ? -4.152 -12.812 -13.422 1 96.38 72 GLN B C 1
ATOM 1200 O O . GLN B 1 72 ? -3.869 -13.68 -14.258 1 96.38 72 GLN B O 1
ATOM 1205 N N . ASP B 1 73 ? -3.693 -11.617 -13.484 1 94.25 73 ASP B N 1
ATOM 1206 C CA . ASP B 1 73 ? -2.781 -11.203 -14.547 1 94.25 73 ASP B CA 1
ATOM 1207 C C . ASP B 1 73 ? -1.484 -12.008 -14.5 1 94.25 73 ASP B C 1
ATOM 1209 O O . ASP B 1 73 ? -0.94 -12.375 -15.547 1 94.25 73 ASP B O 1
ATOM 1213 N N . LEU B 1 74 ? -0.989 -12.227 -13.359 1 94.56 74 LEU B N 1
ATOM 1214 C CA . LEU B 1 74 ? 0.244 -12.992 -13.195 1 94.56 74 LEU B CA 1
ATOM 1215 C C . LEU B 1 74 ? 0.077 -14.414 -13.711 1 94.56 74 LEU B C 1
ATOM 1217 O O . LEU B 1 74 ? 0.974 -14.953 -14.367 1 94.56 74 LEU B O 1
ATOM 1221 N N . ILE B 1 75 ? -1.05 -14.961 -13.445 1 94.75 75 ILE B N 1
ATOM 1222 C CA . ILE B 1 75 ? -1.334 -16.312 -13.891 1 94.75 75 ILE B CA 1
ATOM 1223 C C . ILE B 1 75 ? -1.439 -16.359 -15.414 1 94.75 75 ILE B C 1
ATOM 1225 O O . ILE B 1 75 ? -0.857 -17.234 -16.062 1 94.75 75 ILE B O 1
ATOM 1229 N N . ASP B 1 76 ? -2.098 -15.406 -15.93 1 93.44 76 ASP B N 1
ATOM 1230 C CA . ASP B 1 76 ? -2.342 -15.367 -17.375 1 93.44 76 ASP B CA 1
ATOM 1231 C C . ASP B 1 76 ? -1.054 -15.078 -18.141 1 93.44 76 ASP B C 1
ATOM 1233 O O . ASP B 1 76 ? -0.858 -15.586 -19.25 1 93.44 76 ASP B O 1
ATOM 1237 N N . ASN B 1 77 ? -0.203 -14.18 -17.703 1 84.69 77 ASN B N 1
ATOM 1238 C CA . ASN B 1 77 ? 1.043 -13.828 -18.375 1 84.69 77 ASN B CA 1
ATOM 1239 C C . ASN B 1 77 ? 2.072 -14.953 -18.25 1 84.69 77 ASN B C 1
ATOM 1241 O O . ASN B 1 77 ? 3.016 -15.016 -19.047 1 84.69 77 ASN B O 1
ATOM 1245 N N . LYS B 1 78 ? 2.105 -15.625 -17.188 1 68.31 78 LYS B N 1
ATOM 1246 C CA . LYS B 1 78 ? 2.895 -16.859 -17.109 1 68.31 78 LYS B CA 1
ATOM 1247 C C . LYS B 1 78 ? 2.475 -17.859 -18.172 1 68.31 78 LYS B C 1
ATOM 1249 O O . LYS B 1 78 ? 3.322 -18.469 -18.828 1 68.31 78 LYS B O 1
ATOM 1254 N N . VAL B 1 79 ? 1.207 -17.953 -18.172 1 61.06 79 VAL B N 1
ATOM 1255 C CA . VAL B 1 79 ? 0.654 -18.875 -19.156 1 61.06 79 VAL B CA 1
ATOM 1256 C C . VAL B 1 79 ? 1.026 -18.406 -20.562 1 61.06 79 VAL B C 1
ATOM 1258 O O . VAL B 1 79 ? 1.361 -19.219 -21.422 1 61.06 79 VAL B O 1
ATOM 1261 N N . SER B 1 80 ? 1.022 -17.094 -20.594 1 57.88 80 SER B N 1
ATOM 1262 C CA . SER B 1 80 ? 1.325 -16.594 -21.938 1 57.88 80 SER B CA 1
ATOM 1263 C C . SER B 1 80 ? 2.789 -16.812 -22.297 1 57.88 80 SER B C 1
ATOM 1265 O O . SER B 1 80 ? 3.115 -17.078 -23.453 1 57.88 80 SER B O 1
ATOM 1267 N N . ASP B 1 81 ? 3.656 -16.781 -21.328 1 51.66 81 ASP B N 1
ATOM 1268 C CA . ASP B 1 81 ? 5.059 -17.062 -21.625 1 51.66 81 ASP B CA 1
ATOM 1269 C C . ASP B 1 81 ? 5.266 -18.531 -21.984 1 51.66 81 ASP B C 1
ATOM 1271 O O . ASP B 1 81 ? 6.16 -18.875 -22.75 1 51.66 81 ASP B O 1
ATOM 1275 N N . PHE B 1 82 ? 4.516 -19.422 -21.422 1 49.12 82 PHE B N 1
ATOM 1276 C CA . PHE B 1 82 ? 4.629 -20.844 -21.734 1 49.12 82 PHE B CA 1
ATOM 1277 C C . PHE B 1 82 ? 4.094 -21.125 -23.141 1 49.12 82 PHE B C 1
ATOM 1279 O O . PHE B 1 82 ? 4.52 -22.078 -23.781 1 49.12 82 PHE B O 1
ATOM 1286 N N . VAL B 1 83 ? 3.086 -20.203 -23.469 1 47.31 83 VAL B N 1
ATOM 1287 C CA . VAL B 1 83 ? 2.535 -20.562 -24.781 1 47.31 83 VAL B CA 1
ATOM 1288 C C . VAL B 1 83 ? 3.469 -20.062 -25.875 1 47.31 83 VAL B C 1
ATOM 1290 O O . VAL B 1 83 ? 3.35 -20.484 -27.031 1 47.31 83 VAL B O 1
ATOM 1293 N N . VAL B 1 84 ? 4.191 -19.047 -25.484 1 45.94 84 VAL B N 1
ATOM 1294 C CA . VAL B 1 84 ? 4.973 -18.594 -26.625 1 45.94 84 VAL B CA 1
ATOM 1295 C C . VAL B 1 84 ? 6.25 -19.422 -26.734 1 45.94 84 VAL B C 1
ATOM 1297 O O . VAL B 1 84 ? 6.98 -19.312 -27.734 1 45.94 84 VAL B O 1
ATOM 1300 N N . ARG B 1 85 ? 6.566 -20.266 -25.766 1 37.53 85 ARG B N 1
ATOM 1301 C CA . ARG B 1 85 ? 7.758 -21 -26.188 1 37.53 85 ARG B CA 1
ATOM 1302 C C . ARG B 1 85 ? 7.395 -22.141 -27.125 1 37.53 85 ARG B C 1
ATOM 1304 O O . ARG B 1 85 ? 6.352 -22.781 -26.969 1 37.53 85 ARG B O 1
#

pLDDT: mean 89.04, std 13.93, range [37.12, 98.0]

Foldseek 3Di:
DQDPVNVVVVLQVFLLLLLLLCLLVVVPDDLCRSCVLVVHDSVSSVCSNVCVINVPDDDDDPSSVVSNVVSVVSVVVVVVVVVVD/DQDPVNVVVVLQVFLLLLLLLCLLVVVPDDLCRSCVLVVHDSVSSVCSNVCVINVPDDDDDPSSVVSNVVSVVSVVVVVVVVVVD

Nearest PDB structures (foldseek):
  8dtq-assembly1_B  TM=4.260E-01  e=7.914E-01  Staphylococcus aureus
  3fzv-assembly1_B  TM=5.406E-01  e=1.915E+00  Pseudomonas aeruginosa PAO1
  2jn6-assembly1_A  TM=3.986E-01  e=5.895E-01  Corynebacterium glutamicum
  6m5f-assembly1_A  TM=5.238E-01  e=3.882E+00  Pseudomonas aeruginosa PAO1
  5wd9-assembly1_A  TM=2.937E-01  e=4.118E+00  Legionella pneumophila subsp. pneumophila ATCC 43290